Protein AF-A0A968JMV7-F1 (afdb_monomer)

Sequence (70 aa):
MIDSLQRILFRFIILVLLQVFVFNNIHLSGFIVPYIYILFILLLPFETPGWLLLVSAFLLGFSIDVLWIH

Solvent-accessible surface area (backbone atoms only — not comparable to full-atom values): 4141 Å² total; per-residue (Å²): 116,66,68,60,51,53,51,50,53,50,48,47,54,51,34,49,51,45,30,59,71,49,28,67,71,39,55,52,93,77,78,43,64,62,74,62,43,58,51,53,68,74,70,49,64,90,84,56,54,68,70,58,51,52,53,53,51,48,54,50,52,52,51,49,60,68,60,64,78,114

Structure (mmCIF, N/CA/C/O backbone):
data_AF-A0A968JMV7-F1
#
_entry.id   AF-A0A968JMV7-F1
#
loop_
_atom_site.group_PDB
_atom_site.id
_atom_site.type_symbol
_atom_site.label_atom_id
_atom_site.label_alt_id
_atom_site.label_comp_id
_atom_site.label_asym_id
_atom_site.label_entity_id
_atom_site.label_seq_id
_atom_site.pdbx_PDB_ins_code
_atom_site.Cartn_x
_atom_site.Cartn_y
_atom_site.Cartn_z
_atom_site.occupancy
_atom_site.B_iso_or_equiv
_atom_site.auth_seq_id
_atom_site.auth_comp_id
_atom_site.auth_asym_id
_atom_site.auth_atom_id
_atom_site.pdbx_PDB_model_num
ATOM 1 N N . MET A 1 1 ? -18.524 9.325 4.658 1.00 55.47 1 MET A N 1
ATOM 2 C CA . MET A 1 1 ? -18.093 7.970 5.112 1.00 55.47 1 MET A CA 1
ATOM 3 C C . MET A 1 1 ? -17.760 7.070 3.922 1.00 55.47 1 MET A C 1
ATOM 5 O O . MET A 1 1 ? -16.730 6.410 3.952 1.00 55.47 1 MET A O 1
ATOM 9 N N . ILE A 1 2 ? -18.565 7.096 2.850 1.00 62.03 2 ILE A N 1
ATOM 10 C CA . ILE A 1 2 ? -18.269 6.416 1.573 1.00 62.03 2 ILE A CA 1
ATOM 11 C C . ILE A 1 2 ? -17.058 7.041 0.856 1.00 62.03 2 ILE A C 1
ATOM 13 O O . ILE A 1 2 ? -16.255 6.317 0.273 1.00 62.03 2 ILE A O 1
ATOM 17 N N . ASP A 1 3 ? -16.859 8.355 0.983 1.00 70.94 3 ASP A N 1
ATOM 18 C CA . ASP A 1 3 ? -15.766 9.095 0.323 1.00 70.94 3 ASP A CA 1
ATOM 19 C C . ASP A 1 3 ? -14.375 8.596 0.747 1.00 70.94 3 ASP A C 1
ATOM 21 O O . ASP A 1 3 ? -13.425 8.564 -0.037 1.00 70.94 3 ASP A O 1
ATOM 25 N N . SER A 1 4 ? -14.257 8.159 2.003 1.00 80.25 4 SER A N 1
ATOM 26 C CA . SER A 1 4 ? -13.036 7.581 2.564 1.00 80.25 4 SER A CA 1
ATOM 27 C C . SER A 1 4 ? -12.733 6.216 1.946 1.00 80.25 4 SER A C 1
ATOM 29 O O . SER A 1 4 ? -11.588 5.918 1.614 1.00 80.25 4 SER A O 1
ATOM 31 N N . LEU A 1 5 ? -13.773 5.402 1.759 1.00 83.38 5 LEU A N 1
ATOM 32 C CA . LEU A 1 5 ? -13.679 4.037 1.245 1.00 83.38 5 LEU A CA 1
ATOM 33 C C . LEU A 1 5 ? -13.345 4.049 -0.252 1.00 83.38 5 LEU A C 1
ATOM 35 O O . LEU A 1 5 ? -12.425 3.361 -0.689 1.00 83.38 5 LEU A O 1
ATOM 39 N N . GLN A 1 6 ? -14.001 4.929 -1.012 1.00 89.50 6 GLN A N 1
ATOM 40 C CA . GLN A 1 6 ? -13.675 5.190 -2.416 1.00 89.50 6 GLN A CA 1
ATOM 41 C C . GLN A 1 6 ? -12.213 5.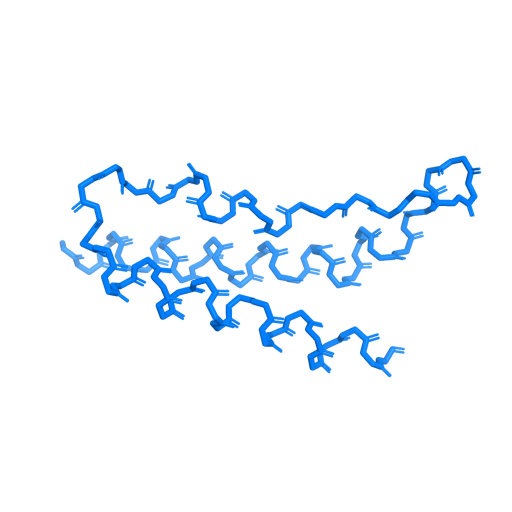616 -2.592 1.00 89.50 6 GLN A C 1
ATOM 43 O O . GLN A 1 6 ? -11.524 5.108 -3.474 1.00 89.50 6 GLN A O 1
ATOM 48 N N . ARG A 1 7 ? -11.701 6.496 -1.721 1.00 89.75 7 ARG A N 1
ATOM 49 C CA . ARG A 1 7 ? -10.297 6.928 -1.764 1.00 89.75 7 ARG A CA 1
ATOM 50 C C . ARG A 1 7 ? -9.321 5.778 -1.504 1.00 89.75 7 ARG A C 1
ATOM 52 O O . ARG A 1 7 ? -8.279 5.725 -2.154 1.00 89.75 7 ARG A O 1
ATOM 59 N N . ILE A 1 8 ? -9.632 4.876 -0.572 1.00 91.12 8 ILE A N 1
ATOM 60 C CA . ILE A 1 8 ? -8.798 3.699 -0.277 1.00 91.12 8 ILE A CA 1
ATOM 61 C C . ILE A 1 8 ? -8.783 2.749 -1.478 1.00 91.12 8 ILE A C 1
ATOM 63 O O . ILE A 1 8 ? -7.704 2.368 -1.925 1.00 91.12 8 ILE A O 1
ATOM 67 N N . LEU A 1 9 ? -9.949 2.435 -2.049 1.00 92.50 9 LEU A N 1
ATOM 68 C CA . LEU A 1 9 ? -10.053 1.572 -3.232 1.00 92.50 9 LEU A CA 1
ATOM 69 C C . LEU A 1 9 ? -9.318 2.163 -4.439 1.00 92.50 9 LEU A C 1
ATOM 71 O O . LEU A 1 9 ? -8.581 1.461 -5.125 1.00 92.50 9 LEU A O 1
ATOM 75 N N . PHE A 1 10 ? -9.460 3.467 -4.669 1.00 94.12 10 PHE A N 1
ATOM 76 C CA . PHE A 1 10 ? -8.758 4.156 -5.746 1.00 94.12 10 PHE A CA 1
ATOM 77 C C . PHE A 1 10 ? -7.236 4.099 -5.570 1.00 94.12 10 PHE A C 1
ATOM 79 O O . PHE A 1 10 ? -6.516 3.785 -6.517 1.00 94.12 10 PHE A O 1
ATOM 86 N N . ARG A 1 11 ? -6.738 4.338 -4.347 1.00 92.94 11 ARG A N 1
ATOM 87 C CA . ARG A 1 11 ? -5.309 4.194 -4.020 1.00 92.94 11 ARG A CA 1
ATOM 88 C C . ARG A 1 11 ? -4.823 2.765 -4.236 1.00 92.94 11 ARG A C 1
ATOM 90 O O . ARG A 1 11 ? -3.752 2.594 -4.803 1.00 92.94 11 ARG A O 1
ATOM 97 N N . PHE A 1 12 ? -5.604 1.771 -3.815 1.00 94.81 12 PHE A N 1
ATOM 98 C CA . PHE A 1 12 ? -5.284 0.360 -4.014 1.00 94.81 12 PHE A CA 1
ATOM 99 C C . PHE A 1 12 ? -5.095 0.046 -5.501 1.00 94.81 12 PHE A C 1
ATOM 101 O O . PHE A 1 12 ? -4.025 -0.402 -5.903 1.00 94.81 12 PHE A O 1
ATOM 108 N N . ILE A 1 13 ? -6.098 0.365 -6.3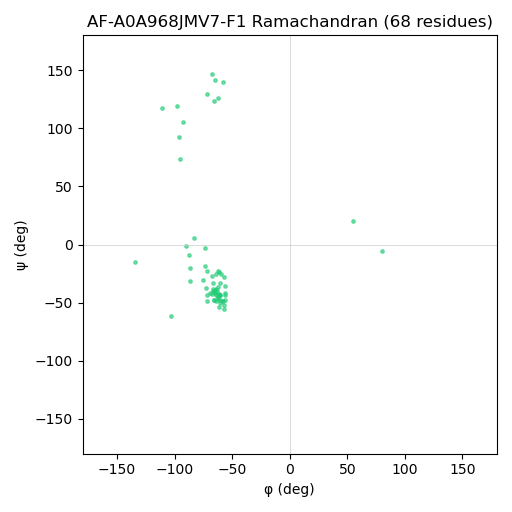25 1.00 95.25 13 ILE A N 1
ATOM 109 C CA . ILE A 1 13 ? -6.078 0.081 -7.765 1.00 95.25 13 ILE A CA 1
ATOM 110 C C . ILE A 1 13 ? -4.909 0.801 -8.442 1.00 95.25 13 ILE A C 1
ATOM 112 O O . ILE A 1 13 ? -4.150 0.175 -9.175 1.00 95.25 13 ILE A O 1
ATOM 116 N N . ILE A 1 14 ? -4.716 2.096 -8.175 1.00 95.75 14 ILE A N 1
ATOM 117 C CA . ILE A 1 14 ? -3.629 2.866 -8.797 1.00 95.75 14 ILE A CA 1
ATOM 118 C C . ILE A 1 14 ? -2.259 2.321 -8.425 1.00 95.75 14 ILE A C 1
ATOM 120 O O . ILE A 1 14 ? -1.407 2.197 -9.299 1.00 95.75 14 ILE A O 1
ATOM 124 N N . LEU A 1 15 ? -2.029 2.014 -7.150 1.00 95.69 15 LEU A N 1
ATOM 125 C CA . LEU A 1 15 ? -0.727 1.528 -6.705 1.00 95.69 15 LEU A CA 1
ATOM 126 C C . LEU A 1 15 ? -0.417 0.148 -7.282 1.00 95.69 15 LEU A C 1
ATOM 128 O O . LEU A 1 15 ? 0.717 -0.080 -7.694 1.00 95.69 15 LEU A O 1
ATOM 132 N N . VAL A 1 16 ? -1.414 -0.735 -7.376 1.00 95.25 16 VAL A N 1
ATOM 133 C CA . VAL A 1 16 ? -1.267 -2.043 -8.031 1.00 95.25 16 VAL A CA 1
ATOM 134 C C . VAL A 1 16 ? -0.964 -1.874 -9.521 1.00 95.25 16 VAL A C 1
ATOM 136 O O . VAL A 1 16 ? -0.001 -2.454 -10.014 1.00 95.25 16 VAL A O 1
ATOM 139 N N . LEU A 1 17 ? -1.719 -1.037 -10.239 1.00 94.19 17 LEU A N 1
ATOM 140 C CA . LEU A 1 17 ? -1.490 -0.808 -11.670 1.00 94.19 17 LEU A CA 1
ATOM 141 C C . LEU A 1 17 ? -0.128 -0.163 -11.939 1.00 94.19 17 LEU A C 1
ATOM 143 O O . LEU A 1 17 ? 0.581 -0.594 -12.845 1.00 94.19 17 LEU A O 1
ATOM 147 N N . LEU A 1 18 ? 0.265 0.838 -11.149 1.00 94.50 18 LEU A N 1
ATOM 148 C CA . LEU A 1 18 ? 1.593 1.436 -11.260 1.00 94.50 18 LEU A CA 1
ATOM 149 C C . LEU A 1 18 ? 2.679 0.400 -10.971 1.00 94.50 18 LEU A C 1
ATOM 151 O O . LEU A 1 18 ? 3.654 0.339 -11.716 1.00 94.50 18 LEU A O 1
ATOM 155 N N . GLN A 1 19 ? 2.515 -0.429 -9.935 1.00 93.69 19 GLN A N 1
ATOM 156 C CA . GLN A 1 19 ? 3.482 -1.479 -9.628 1.00 93.69 19 GLN A CA 1
ATOM 157 C C . GLN A 1 19 ? 3.669 -2.413 -10.824 1.00 93.69 19 GLN A C 1
ATOM 159 O O . GLN A 1 19 ? 4.798 -2.624 -11.259 1.00 93.69 19 GLN A O 1
ATOM 164 N N . VAL A 1 20 ? 2.567 -2.938 -11.360 1.00 92.88 20 VAL A N 1
ATOM 165 C CA . VAL A 1 20 ? 2.589 -3.976 -12.395 1.00 92.88 20 VAL A CA 1
ATOM 166 C C . VAL A 1 20 ? 3.048 -3.423 -13.740 1.00 92.88 20 VAL A C 1
ATOM 168 O O . VAL A 1 20 ? 3.934 -3.993 -14.365 1.00 92.88 20 VAL A O 1
ATOM 171 N N . PHE A 1 21 ? 2.489 -2.300 -14.190 1.00 90.75 21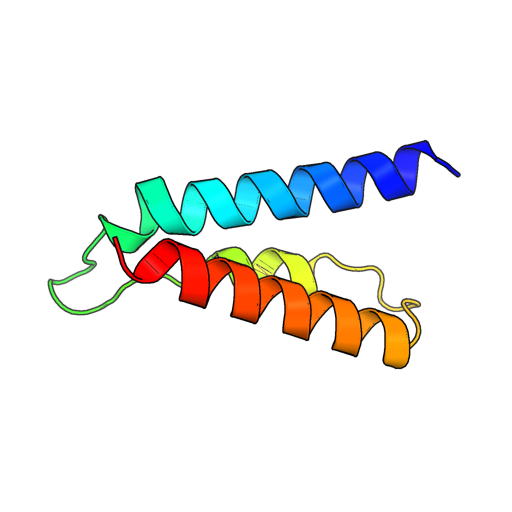 PHE A N 1
ATOM 172 C CA . PHE A 1 21 ? 2.768 -1.791 -15.534 1.00 90.75 21 PHE A CA 1
ATOM 173 C C . PHE A 1 21 ? 4.006 -0.904 -15.608 1.00 90.75 21 PHE A C 1
ATOM 175 O O . PHE A 1 21 ? 4.677 -0.880 -16.636 1.00 90.75 21 PHE A O 1
ATOM 182 N N . VAL A 1 22 ? 4.321 -0.162 -14.546 1.00 92.25 22 VAL A N 1
ATOM 183 C CA . VAL A 1 22 ? 5.417 0.813 -14.574 1.00 92.25 22 VAL A CA 1
ATOM 184 C C . VAL A 1 22 ? 6.628 0.259 -13.842 1.00 92.25 22 VAL A C 1
ATOM 186 O O . VAL A 1 22 ? 7.675 0.072 -14.452 1.00 92.25 22 VAL A O 1
ATOM 189 N N . PHE A 1 23 ? 6.501 -0.038 -12.549 1.00 91.31 23 PHE A N 1
ATOM 190 C CA . PHE A 1 23 ? 7.667 -0.334 -11.713 1.00 91.31 23 PHE A CA 1
ATOM 191 C C . PHE A 1 23 ? 8.270 -1.716 -11.950 1.00 91.31 23 PHE A C 1
ATOM 193 O O . PHE A 1 23 ? 9.488 -1.831 -11.870 1.00 91.31 23 PHE A O 1
ATOM 200 N N . ASN A 1 24 ? 7.481 -2.723 -12.331 1.00 89.56 24 ASN A N 1
ATOM 201 C CA . ASN A 1 24 ? 8.036 -4.017 -12.744 1.00 89.56 24 ASN A CA 1
ATOM 202 C C . ASN A 1 24 ? 8.894 -3.920 -14.014 1.00 89.56 24 ASN A C 1
ATOM 204 O O . ASN A 1 24 ? 9.795 -4.730 -14.189 1.00 89.56 24 ASN A O 1
ATOM 208 N N . ASN A 1 25 ? 8.654 -2.922 -14.871 1.00 86.88 25 ASN A N 1
ATOM 209 C CA . ASN A 1 25 ? 9.468 -2.661 -16.061 1.00 86.88 25 ASN A CA 1
ATOM 210 C C . ASN A 1 25 ? 10.675 -1.748 -15.769 1.00 86.88 25 ASN A C 1
ATOM 212 O O . ASN A 1 25 ? 11.541 -1.563 -16.627 1.00 86.88 25 ASN A O 1
ATOM 216 N N . ILE A 1 26 ? 10.754 -1.161 -14.568 1.00 87.31 26 ILE A N 1
ATOM 217 C CA . ILE A 1 26 ? 11.884 -0.333 -14.143 1.00 87.31 26 ILE A CA 1
ATOM 218 C C . ILE A 1 26 ? 12.894 -1.219 -13.417 1.00 87.31 26 ILE A C 1
ATOM 220 O O . ILE A 1 26 ? 12.737 -1.555 -12.245 1.00 87.31 26 ILE A O 1
ATOM 224 N N . HIS A 1 27 ? 13.990 -1.518 -14.105 1.00 83.44 27 HIS A N 1
ATOM 225 C CA . HIS A 1 27 ? 15.147 -2.178 -13.513 1.00 83.44 27 HIS A CA 1
ATOM 226 C C . HIS A 1 27 ? 16.184 -1.133 -13.103 1.00 83.44 27 HIS A C 1
ATOM 228 O O . HIS A 1 27 ? 17.053 -0.747 -13.891 1.00 83.44 27 HIS A O 1
ATOM 234 N N . LEU A 1 28 ? 16.116 -0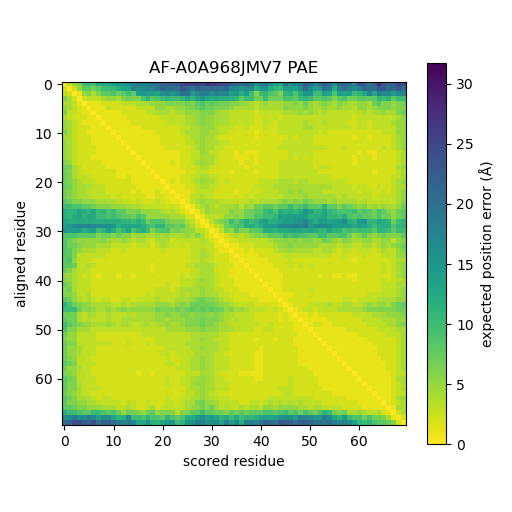.673 -11.853 1.00 81.75 28 LEU A N 1
ATOM 235 C CA . LEU A 1 28 ? 17.157 0.191 -11.303 1.00 81.75 28 LEU A CA 1
ATOM 236 C C . LEU A 1 28 ? 18.463 -0.607 -11.209 1.00 81.75 28 LEU A C 1
ATOM 238 O O . LEU A 1 28 ? 18.518 -1.684 -10.609 1.00 81.75 28 LEU A O 1
ATOM 242 N N . SER A 1 29 ? 19.511 -0.089 -11.852 1.00 82.81 29 SER A N 1
ATOM 243 C CA . SER A 1 29 ? 20.835 -0.723 -11.932 1.00 82.81 29 SER A CA 1
ATOM 244 C C . SER A 1 29 ? 20.823 -2.161 -12.481 1.00 82.81 29 SER A C 1
ATOM 246 O O . SER A 1 29 ? 21.766 -2.906 -12.238 1.00 82.81 29 SER A O 1
ATOM 248 N N . GLY A 1 30 ? 19.766 -2.566 -13.197 1.00 78.50 30 GLY A N 1
ATOM 249 C CA . GLY A 1 30 ? 19.614 -3.911 -13.768 1.00 78.50 30 GLY A CA 1
ATOM 250 C C . GLY A 1 30 ? 19.137 -5.005 -12.802 1.00 78.50 30 GLY A C 1
ATOM 251 O O . GLY A 1 30 ? 18.853 -6.107 -13.259 1.00 78.50 30 GLY A O 1
ATOM 252 N N . PHE A 1 31 ? 19.002 -4.726 -11.498 1.00 77.75 31 PHE A N 1
ATOM 253 C CA . PHE A 1 31 ? 18.712 -5.761 -10.486 1.00 77.75 31 PHE A CA 1
ATOM 254 C C . PHE A 1 31 ? 17.621 -5.391 -9.480 1.00 77.75 31 PHE A C 1
ATOM 256 O O . PHE A 1 31 ? 17.134 -6.264 -8.766 1.00 77.75 31 PHE A O 1
ATOM 263 N N . ILE A 1 32 ? 17.241 -4.115 -9.386 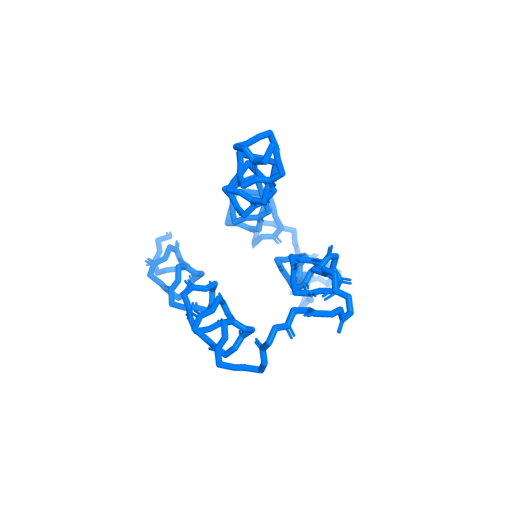1.00 86.69 32 ILE A N 1
ATOM 264 C CA . ILE A 1 32 ? 16.339 -3.638 -8.337 1.00 86.69 32 ILE A CA 1
ATOM 265 C 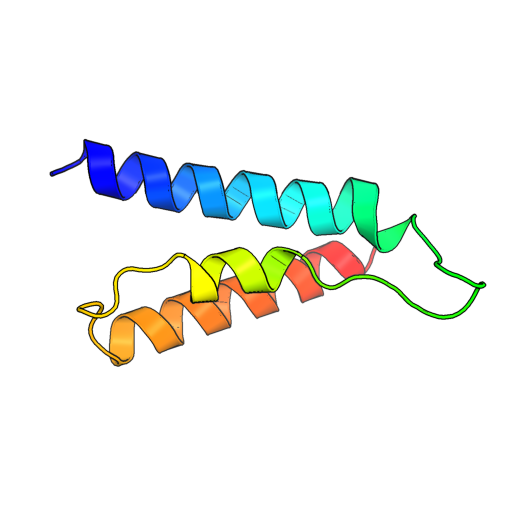C . ILE A 1 32 ? 15.002 -3.244 -8.959 1.00 86.69 32 ILE A C 1
ATOM 267 O O . ILE A 1 32 ? 14.936 -2.304 -9.750 1.00 86.69 32 ILE A O 1
ATOM 271 N N . VAL A 1 33 ? 13.941 -3.940 -8.549 1.00 86.31 33 VAL A N 1
ATOM 272 C CA . VAL A 1 33 ? 12.548 -3.581 -8.839 1.00 86.31 33 VAL A CA 1
ATOM 273 C C . VAL A 1 33 ? 11.983 -2.840 -7.624 1.00 86.31 33 VAL A C 1
ATOM 275 O O . VAL A 1 33 ? 11.962 -3.402 -6.526 1.00 86.31 33 VAL A O 1
ATOM 278 N N . PRO A 1 34 ? 11.544 -1.578 -7.759 1.00 89.06 34 PRO A N 1
ATOM 279 C CA . PRO A 1 34 ? 10.951 -0.850 -6.644 1.00 89.06 34 PRO A CA 1
ATOM 280 C C . PRO A 1 34 ? 9.556 -1.393 -6.306 1.00 89.06 34 PRO A C 1
ATOM 282 O O . PRO A 1 34 ? 8.687 -1.480 -7.172 1.00 89.06 34 PRO A O 1
ATOM 285 N N . TYR A 1 35 ? 9.316 -1.698 -5.030 1.00 91.56 35 TYR A N 1
ATOM 286 C CA . TYR A 1 35 ? 8.027 -2.196 -4.538 1.00 91.56 35 TYR A CA 1
ATOM 287 C C . TYR A 1 35 ? 7.154 -1.059 -3.996 1.00 91.56 35 TYR A C 1
ATOM 289 O O . TYR A 1 35 ? 6.975 -0.895 -2.789 1.00 91.56 35 TYR A O 1
ATOM 297 N N . ILE A 1 36 ? 6.607 -0.245 -4.897 1.00 93.62 36 ILE A N 1
ATOM 298 C CA . ILE A 1 36 ? 5.792 0.925 -4.542 1.00 93.62 36 ILE A CA 1
ATOM 299 C C . ILE A 1 36 ? 4.414 0.570 -3.986 1.00 93.62 36 ILE A C 1
ATOM 301 O O . ILE A 1 36 ? 3.819 1.375 -3.271 1.00 93.62 36 ILE A O 1
ATOM 305 N N . TYR A 1 37 ? 3.894 -0.623 -4.282 1.00 93.75 37 TYR A N 1
ATOM 306 C CA . TYR A 1 37 ? 2.570 -1.034 -3.819 1.00 93.75 37 TYR A CA 1
ATOM 307 C C . TYR A 1 37 ? 2.470 -1.047 -2.285 1.00 93.75 37 TYR A C 1
ATOM 309 O O . TYR A 1 37 ? 1.388 -0.823 -1.743 1.00 93.75 37 TYR A O 1
ATOM 317 N N . ILE A 1 38 ? 3.596 -1.206 -1.574 1.00 94.31 38 ILE A N 1
ATOM 318 C CA . ILE A 1 38 ? 3.653 -1.192 -0.104 1.00 94.31 38 ILE A CA 1
ATOM 319 C C . ILE A 1 38 ? 3.218 0.149 0.500 1.00 94.31 38 ILE A C 1
ATOM 321 O O . ILE A 1 38 ? 2.744 0.193 1.637 1.00 94.31 38 ILE A O 1
ATOM 325 N N . LEU A 1 39 ? 3.296 1.237 -0.279 1.00 94.81 39 LEU A N 1
ATOM 326 C CA . LEU A 1 39 ? 2.781 2.548 0.111 1.00 94.81 39 LEU A CA 1
ATOM 327 C C . LEU A 1 39 ? 1.291 2.487 0.453 1.00 94.81 39 LEU A C 1
ATOM 329 O O . LEU A 1 39 ? 0.839 3.253 1.296 1.00 94.81 39 LEU A O 1
ATOM 333 N N . PHE A 1 40 ? 0.529 1.559 -0.131 1.00 95.50 40 PHE A N 1
ATOM 334 C CA . PHE A 1 40 ? -0.876 1.375 0.218 1.00 95.50 40 PHE A CA 1
ATOM 335 C C . PHE A 1 40 ? -1.049 1.102 1.716 1.00 95.50 40 PHE A C 1
ATOM 337 O O . PHE A 1 40 ? -1.854 1.766 2.364 1.00 95.50 40 PHE A O 1
ATOM 344 N N . ILE A 1 41 ? -0.249 0.183 2.266 1.00 94.38 41 ILE A N 1
ATOM 345 C CA . ILE A 1 41 ? -0.281 -0.188 3.685 1.00 94.38 41 ILE A CA 1
ATOM 346 C C . ILE A 1 41 ? 0.198 0.980 4.549 1.00 94.38 41 ILE A C 1
ATOM 348 O O . ILE A 1 41 ? -0.425 1.288 5.560 1.00 94.38 41 ILE A O 1
ATOM 352 N N . LEU A 1 42 ? 1.266 1.666 4.131 1.00 94.12 42 LEU A N 1
ATOM 353 C CA . LEU A 1 42 ? 1.829 2.800 4.873 1.00 94.12 42 LEU A CA 1
ATOM 354 C C . LEU A 1 42 ? 0.901 4.025 4.904 1.00 94.12 42 LEU A C 1
ATOM 356 O O . LEU A 1 42 ? 0.976 4.823 5.833 1.00 94.12 42 LEU A O 1
ATOM 360 N N . LEU A 1 43 ? 0.038 4.188 3.897 1.00 92.19 43 LEU A N 1
ATOM 361 C CA . LEU A 1 43 ? -0.930 5.284 3.814 1.00 92.19 43 LEU A CA 1
ATOM 362 C C . LEU A 1 43 ? -2.286 4.950 4.458 1.00 92.19 43 LEU A C 1
ATOM 364 O O . LEU A 1 43 ? -3.186 5.803 4.435 1.00 92.19 43 LEU A O 1
ATOM 368 N N . LEU A 1 44 ? -2.469 3.739 4.997 1.00 92.19 44 LEU A N 1
ATOM 369 C CA . LEU A 1 44 ? -3.662 3.418 5.775 1.00 92.19 44 LEU A CA 1
ATOM 370 C C . LEU A 1 44 ? -3.668 4.213 7.094 1.00 92.19 44 LEU A C 1
ATOM 372 O O . LEU A 1 44 ? -2.611 4.478 7.665 1.00 92.19 44 LEU A O 1
ATOM 376 N N . PRO A 1 45 ? -4.850 4.604 7.606 1.00 91.19 45 PRO A N 1
ATOM 377 C CA . PRO A 1 45 ? -4.948 5.261 8.905 1.00 91.19 45 PRO A CA 1
ATOM 378 C C . PRO A 1 45 ? -4.353 4.396 10.023 1.00 91.19 45 PRO A C 1
ATOM 380 O O . PRO A 1 45 ? -4.618 3.195 10.073 1.00 91.19 45 PRO A O 1
ATOM 383 N N . PHE A 1 46 ? -3.635 5.003 10.970 1.00 88.88 46 PHE A N 1
ATOM 384 C CA . PHE A 1 46 ? -3.084 4.284 12.131 1.00 88.88 46 PHE A CA 1
ATOM 385 C C . PHE A 1 46 ? -4.157 3.649 13.024 1.00 88.88 46 PHE A C 1
ATOM 387 O O . PHE A 1 46 ? -3.886 2.667 13.703 1.00 88.88 46 PHE A O 1
ATOM 394 N N . GLU A 1 47 ? -5.388 4.163 12.983 1.00 92.19 47 GLU A N 1
ATOM 395 C CA . GLU A 1 47 ? -6.527 3.604 13.723 1.00 92.19 47 GLU A CA 1
ATOM 396 C C . GLU A 1 47 ? -7.203 2.424 13.003 1.00 92.19 47 GLU A C 1
ATOM 398 O O . GLU A 1 47 ? -8.239 1.926 13.445 1.00 92.19 47 GLU A O 1
ATOM 403 N N . THR A 1 48 ? -6.644 1.964 11.877 1.00 90.94 48 THR A N 1
ATOM 404 C CA . THR A 1 48 ? -7.168 0.797 11.161 1.00 90.94 48 THR A CA 1
ATOM 405 C C . THR A 1 48 ? -7.073 -0.441 12.060 1.00 90.94 48 THR A C 1
ATOM 407 O O . THR A 1 48 ? -5.981 -0.770 12.529 1.00 90.94 48 THR A O 1
ATOM 410 N N . PRO A 1 49 ? -8.176 -1.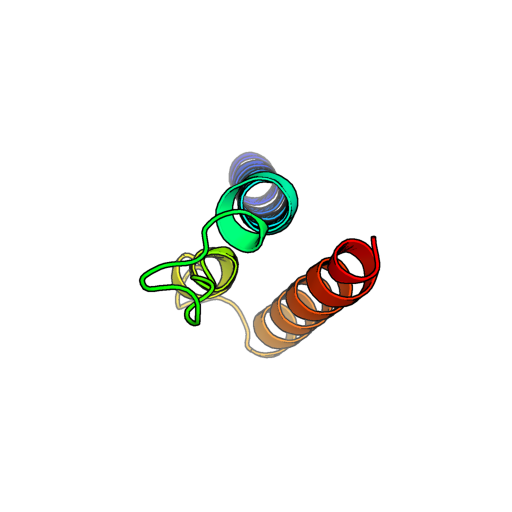174 12.292 1.00 95.38 49 PRO A N 1
ATOM 411 C CA . PRO A 1 49 ? -8.139 -2.353 13.143 1.00 95.38 49 PRO A CA 1
ATOM 412 C C . PRO A 1 49 ? -7.251 -3.436 12.518 1.00 95.38 49 PRO A C 1
ATOM 414 O O . PRO A 1 49 ? -7.279 -3.659 11.306 1.00 95.38 49 PRO A O 1
ATOM 417 N N . GLY A 1 50 ? -6.489 -4.149 13.353 1.00 95.19 50 GLY A N 1
ATOM 418 C CA . GLY A 1 50 ? -5.456 -5.084 12.892 1.00 95.19 50 GLY A CA 1
ATOM 419 C C . GLY A 1 50 ? -5.960 -6.171 11.936 1.00 95.19 50 GLY A C 1
ATOM 420 O O . GLY A 1 50 ? -5.279 -6.504 10.974 1.00 95.19 50 GLY A O 1
ATOM 421 N N . TRP A 1 51 ? -7.180 -6.679 12.129 1.00 96.44 51 TRP A N 1
ATOM 422 C CA . TRP A 1 51 ? -7.765 -7.669 11.217 1.00 96.44 51 TRP A CA 1
ATOM 423 C C . TRP A 1 51 ? -7.995 -7.098 9.809 1.00 96.44 51 TRP A C 1
ATOM 425 O O . TRP A 1 51 ? -7.748 -7.784 8.819 1.00 96.44 51 TRP A O 1
ATOM 435 N N . LEU A 1 52 ? -8.414 -5.833 9.705 1.00 93.62 52 LEU A N 1
ATOM 436 C CA . LEU A 1 52 ? -8.665 -5.177 8.423 1.00 93.62 52 LEU A CA 1
ATOM 437 C C . LEU A 1 52 ? -7.347 -4.861 7.720 1.00 93.62 52 LEU A C 1
ATOM 439 O O . LEU A 1 52 ? -7.249 -5.040 6.507 1.00 93.62 52 LEU A O 1
ATOM 443 N N . LEU A 1 53 ? -6.321 -4.471 8.481 1.00 94.81 53 LEU A N 1
ATOM 444 C CA . LEU A 1 53 ? -4.956 -4.320 7.982 1.00 94.81 53 LEU A CA 1
ATOM 445 C C . LEU A 1 53 ? -4.433 -5.637 7.388 1.00 94.81 53 LEU A C 1
ATOM 447 O O . LEU A 1 53 ? -3.943 -5.635 6.261 1.00 94.81 53 LEU A O 1
ATOM 451 N N . LEU A 1 54 ? -4.582 -6.754 8.108 1.00 96.69 54 LEU A N 1
ATOM 452 C CA . LEU A 1 54 ? -4.125 -8.073 7.656 1.00 96.69 54 LEU A CA 1
ATOM 453 C C . LEU A 1 54 ? -4.836 -8.525 6.378 1.00 96.69 54 LEU A C 1
ATOM 455 O O . LEU A 1 54 ? -4.172 -8.932 5.427 1.00 96.69 54 LEU A O 1
ATOM 459 N N . VAL A 1 55 ? -6.167 -8.407 6.321 1.00 97.00 55 VAL A N 1
ATOM 460 C CA . VAL A 1 55 ? -6.938 -8.741 5.111 1.00 97.00 55 VAL A CA 1
ATOM 461 C C . VAL A 1 55 ? -6.523 -7.848 3.941 1.00 97.00 55 VAL A C 1
ATOM 463 O O . VAL A 1 55 ? -6.305 -8.339 2.836 1.00 97.00 55 VAL A O 1
ATOM 466 N N . SER A 1 56 ? -6.354 -6.546 4.177 1.00 94.94 56 SER A N 1
ATOM 467 C CA . SER A 1 56 ? -5.949 -5.595 3.134 1.00 94.94 56 SER A CA 1
ATOM 468 C C . SER A 1 56 ? -4.542 -5.887 2.605 1.00 94.94 56 SER A C 1
ATOM 470 O O . SER A 1 56 ? -4.322 -5.852 1.396 1.00 94.94 56 SER A O 1
ATOM 472 N N . ALA A 1 57 ? -3.596 -6.211 3.491 1.00 95.94 57 ALA A N 1
ATOM 473 C CA . ALA A 1 57 ? -2.231 -6.578 3.127 1.00 95.94 57 ALA A CA 1
ATOM 474 C C . ALA A 1 57 ? -2.173 -7.913 2.368 1.00 95.94 57 ALA A C 1
ATOM 476 O O . ALA A 1 57 ? -1.444 -8.021 1.383 1.00 95.94 57 ALA A O 1
ATOM 477 N N . PHE A 1 58 ? -2.978 -8.899 2.778 1.00 97.19 58 PHE A N 1
ATOM 478 C CA . PHE A 1 58 ? -3.111 -10.164 2.060 1.00 97.19 58 PHE A CA 1
ATOM 479 C C . PHE A 1 58 ? -3.629 -9.946 0.633 1.00 97.19 58 PHE A C 1
ATOM 481 O O . PHE A 1 58 ? -3.010 -10.410 -0.319 1.00 97.19 58 PHE A O 1
ATOM 488 N N . LEU A 1 59 ? -4.723 -9.192 0.472 1.00 96.69 59 LEU A N 1
ATOM 489 C CA . LEU A 1 59 ? -5.299 -8.896 -0.844 1.00 96.69 59 LEU A CA 1
ATOM 490 C C . LEU A 1 59 ? -4.334 -8.118 -1.742 1.00 96.69 59 LEU A C 1
ATOM 492 O O . LEU A 1 59 ? -4.293 -8.360 -2.947 1.00 96.69 59 LEU A O 1
ATOM 496 N N . LEU A 1 60 ? -3.554 -7.202 -1.167 1.00 96.06 60 LEU A N 1
ATOM 497 C CA . LEU A 1 60 ? -2.516 -6.469 -1.881 1.00 96.06 60 LEU A CA 1
ATOM 498 C C . LEU A 1 60 ? -1.441 -7.416 -2.427 1.00 96.06 60 LEU A C 1
ATOM 500 O O . LEU A 1 60 ? -1.188 -7.396 -3.627 1.00 96.06 60 LEU A O 1
ATOM 504 N N . GLY A 1 61 ? -0.852 -8.257 -1.569 1.00 94.8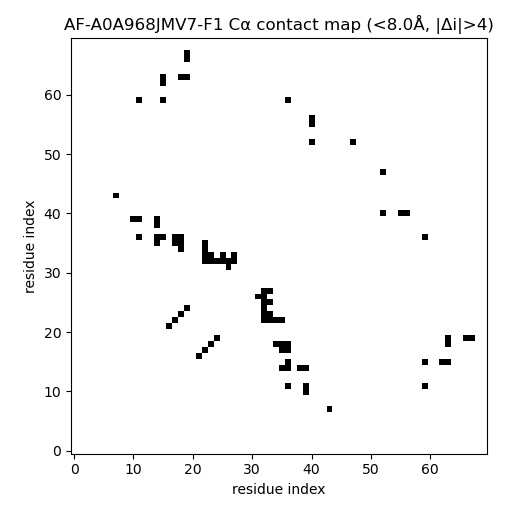1 61 GLY A N 1
ATOM 505 C CA . GLY A 1 61 ? 0.160 -9.236 -1.982 1.00 94.81 61 GLY A CA 1
ATOM 506 C C . GLY A 1 61 ? -0.385 -10.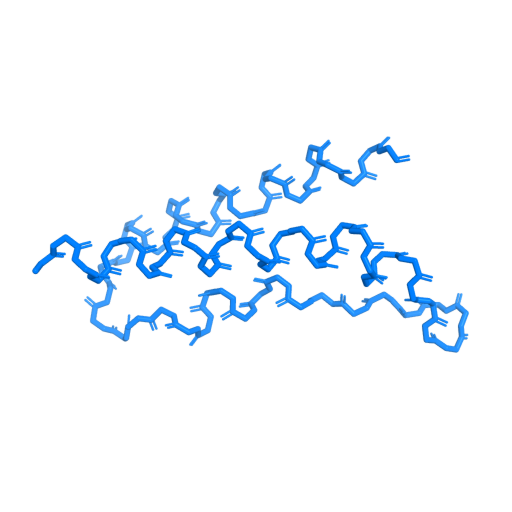205 -3.029 1.00 94.81 61 GLY A C 1
ATOM 507 O O . GLY A 1 61 ? 0.185 -10.321 -4.107 1.00 94.81 61 GLY A O 1
ATOM 508 N N . PHE A 1 62 ? -1.565 -10.776 -2.773 1.00 95.75 62 PHE A N 1
ATOM 509 C CA . PHE A 1 62 ? -2.250 -11.663 -3.713 1.00 95.75 62 PHE A CA 1
ATOM 510 C C . PHE A 1 62 ? -2.481 -11.006 -5.081 1.00 95.75 62 PHE A C 1
ATOM 512 O O . PHE A 1 62 ? -2.278 -11.639 -6.112 1.00 95.75 62 PHE A O 1
ATOM 519 N N . SER A 1 63 ? -2.878 -9.729 -5.110 1.00 95.00 63 SER A N 1
ATOM 520 C CA . SER A 1 63 ? -3.097 -9.011 -6.373 1.00 95.00 63 SER A CA 1
ATOM 521 C C . SER A 1 63 ? -1.800 -8.821 -7.154 1.00 95.00 63 SER A C 1
ATOM 523 O O . SER A 1 63 ? -1.809 -8.968 -8.373 1.00 95.00 63 SER A O 1
ATOM 525 N N . ILE A 1 64 ? -0.694 -8.504 -6.470 1.00 94.06 64 ILE A N 1
ATOM 526 C CA . ILE A 1 64 ? 0.617 -8.389 -7.117 1.00 94.06 64 ILE A CA 1
ATOM 527 C C . ILE A 1 64 ? 1.064 -9.747 -7.645 1.00 94.06 64 ILE A C 1
ATOM 529 O O . ILE A 1 64 ? 1.421 -9.820 -8.811 1.00 94.06 64 ILE A O 1
ATOM 533 N N . ASP A 1 65 ? 0.975 -10.813 -6.853 1.00 92.62 65 ASP A N 1
ATOM 534 C CA . ASP A 1 65 ? 1.419 -12.150 -7.261 1.00 92.62 65 ASP A CA 1
ATOM 535 C C . ASP A 1 65 ? 0.652 -12.661 -8.491 1.00 92.62 65 ASP A C 1
ATOM 537 O O . ASP A 1 65 ? 1.251 -13.179 -9.433 1.00 92.62 65 ASP A O 1
ATOM 541 N N . VAL A 1 66 ? -0.673 -12.468 -8.514 1.00 93.25 66 VAL A N 1
ATOM 542 C CA . VAL A 1 66 ? -1.520 -12.856 -9.654 1.00 93.25 66 VAL A CA 1
ATOM 543 C C . VAL A 1 66 ? -1.174 -12.057 -10.912 1.00 93.25 66 VAL A C 1
ATOM 545 O O . VAL A 1 66 ? -1.169 -12.616 -12.006 1.00 93.25 66 VAL A O 1
ATOM 548 N N . LEU A 1 67 ? -0.889 -10.760 -10.777 1.00 90.06 67 LEU A N 1
ATOM 549 C CA . LEU A 1 67 ? -0.612 -9.876 -11.914 1.00 90.06 67 LEU A CA 1
ATOM 550 C C . LEU A 1 67 ? 0.858 -9.885 -12.357 1.00 90.06 67 LEU A C 1
ATOM 552 O O . LEU A 1 67 ? 1.141 -9.506 -13.487 1.00 90.06 67 LEU A O 1
ATOM 556 N N . TRP A 1 68 ? 1.784 -10.304 -11.494 1.00 80.19 68 TRP A N 1
ATOM 557 C CA . TRP A 1 68 ? 3.221 -10.395 -11.779 1.00 80.19 68 TRP A CA 1
ATOM 558 C C . TRP A 1 68 ? 3.572 -11.568 -12.701 1.00 80.19 68 TRP A C 1
ATOM 560 O O . TRP A 1 68 ? 4.641 -11.584 -13.301 1.00 80.19 68 TRP A O 1
ATOM 570 N N . ILE A 1 69 ? 2.676 -12.549 -12.830 1.00 67.12 69 ILE A N 1
ATOM 571 C CA . ILE A 1 69 ? 2.894 -13.769 -13.618 1.00 67.12 69 ILE A CA 1
ATOM 572 C C . ILE A 1 69 ? 2.846 -13.544 -15.152 1.00 67.12 69 ILE A C 1
ATOM 574 O O . ILE A 1 69 ? 3.068 -14.489 -15.913 1.00 67.12 69 ILE A O 1
ATOM 578 N N . HIS A 1 70 ? 2.558 -12.323 -15.616 1.00 58.12 70 HIS A N 1
ATOM 579 C CA . HIS A 1 70 ? 2.455 -11.935 -17.031 1.00 58.12 70 HIS A CA 1
ATOM 580 C C . HIS A 1 70 ? 3.505 -10.895 -17.414 1.00 58.12 70 HIS A C 1
ATOM 582 O O . HIS A 1 70 ? 4.052 -11.035 -18.531 1.00 58.12 70 HIS A O 1
#

Secondary structure (DSSP, 8-state):
-HHHHHHHHHHHHHHHHIIIIIGGG--BTTTB---GGGHHHHTS-TTS-HHHHHHHHHHHHHHHHHHHT-

Foldseek 3Di:
DVVVVVVLVVLQVVQLCCLLPPQVPDQDVNPDRDNSSCVSLVPDDPPPDPVNSVVSVVVSVVSNVVSNVD

Mean predicted aligned error: 4.37 Å

pLDDT: mean 89.56, std 8.88, range [55.47, 97.19]

Radius of gyration: 13.2 Å; Cα contacts (8 Å, |Δi|>4): 44; chains: 1; bounding box: 39×23×31 Å